Protein AF-A0A356BWG7-F1 (afdb_monomer_lite)

Sequence (80 aa):
MKKPFGELYLPLIGDVGGSSLKFLIVGDTVDPQLYDHFRRDRFPDSIDAILSAGDLPTWYLTYLTSVFNAPLYYVRGNHD

Foldseek 3Di:
DDDDDPPPPPPPDPCPVDDDAAEAEDEDDDDCCLPVVDDCVVDDPAHAEYEYAEPDDPVSQVSNCVVRVYHYDYDHHPPD

pLDDT: mean 81.23, std 19.68, range [39.94, 97.5]

Structure (mmCIF, N/CA/C/O backbone):
data_AF-A0A356B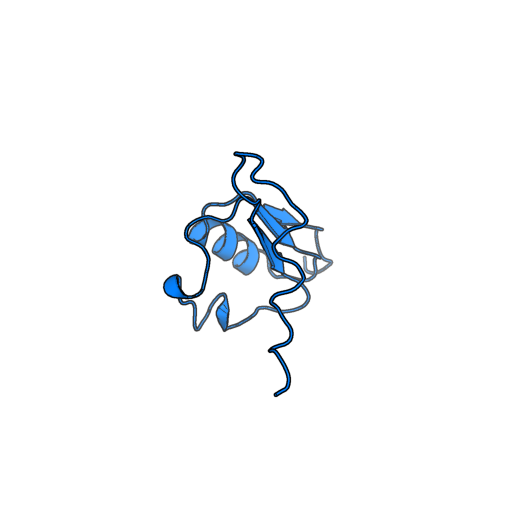WG7-F1
#
_entry.id   AF-A0A356BWG7-F1
#
loop_
_atom_site.group_PDB
_atom_site.id
_atom_site.type_symbol
_atom_site.label_atom_id
_atom_site.label_alt_id
_atom_site.label_comp_id
_atom_site.label_asym_id
_atom_site.label_entity_id
_atom_site.label_seq_id
_atom_site.pdbx_PDB_ins_code
_atom_site.Cartn_x
_atom_site.Cartn_y
_atom_site.Cartn_z
_atom_site.occupancy
_atom_site.B_iso_or_equiv
_atom_site.auth_seq_id
_atom_site.auth_comp_id
_atom_site.auth_asym_id
_atom_site.auth_atom_id
_atom_site.pdbx_PDB_model_num
ATOM 1 N N . MET A 1 1 ? 0.378 -40.815 16.074 1.00 50.25 1 MET A N 1
ATOM 2 C CA . MET A 1 1 ? -0.522 -39.780 15.523 1.00 50.25 1 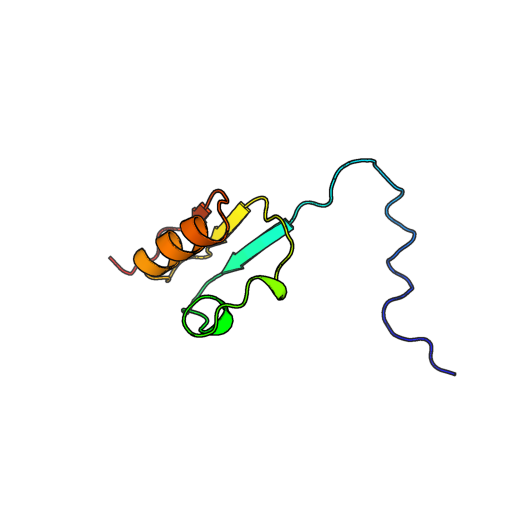MET A CA 1
ATOM 3 C C . MET A 1 1 ? 0.172 -38.432 15.683 1.00 50.25 1 MET A C 1
ATOM 5 O O . MET A 1 1 ? 0.286 -37.956 16.804 1.00 50.25 1 MET A O 1
ATOM 9 N N . LYS A 1 2 ? 0.789 -37.904 14.614 1.00 44.84 2 LYS A N 1
ATOM 10 C CA . LYS A 1 2 ? 1.504 -36.616 14.652 1.00 44.84 2 LYS A CA 1
ATOM 11 C C . LYS A 1 2 ? 0.456 -35.501 14.670 1.00 44.84 2 LYS A C 1
ATOM 13 O O . LYS A 1 2 ? -0.347 -35.433 13.746 1.00 44.84 2 LYS A O 1
ATOM 18 N N . LYS A 1 3 ? 0.424 -34.691 15.730 1.00 39.94 3 LYS A N 1
ATOM 19 C CA . LYS A 1 3 ? -0.440 -33.505 15.791 1.00 39.94 3 LYS A CA 1
ATOM 20 C C . LYS A 1 3 ? 0.019 -32.481 14.740 1.00 39.94 3 LYS A C 1
ATOM 22 O O . LYS A 1 3 ? 1.229 -32.396 14.506 1.00 39.94 3 LYS A O 1
ATOM 27 N N . PRO A 1 4 ? -0.897 -31.745 14.088 1.00 49.66 4 PRO A N 1
ATOM 28 C CA . PRO A 1 4 ? -0.525 -30.759 13.086 1.00 49.66 4 PRO A CA 1
ATOM 29 C C . PRO A 1 4 ? 0.284 -29.619 13.718 1.00 49.66 4 PRO A C 1
ATOM 31 O O . PRO A 1 4 ? 0.015 -29.159 14.828 1.00 49.66 4 PRO A O 1
ATOM 34 N N . PHE A 1 5 ? 1.316 -29.196 12.994 1.00 45.31 5 PHE A N 1
ATOM 35 C CA . PHE A 1 5 ? 2.194 -28.082 13.329 1.00 45.31 5 PHE A CA 1
ATOM 36 C C . PHE A 1 5 ? 1.375 -26.782 13.258 1.00 45.31 5 PHE A C 1
ATOM 38 O O . PHE A 1 5 ? 1.134 -26.266 12.172 1.00 45.31 5 PHE A O 1
ATOM 45 N N . GLY A 1 6 ? 0.864 -26.308 14.398 1.00 44.19 6 GLY A N 1
ATOM 46 C CA . GLY A 1 6 ? 0.084 -25.064 14.462 1.00 44.19 6 GLY A CA 1
ATOM 47 C C . GLY A 1 6 ? -0.701 -24.829 15.756 1.00 44.19 6 GLY A C 1
ATOM 48 O O . GLY A 1 6 ? -0.924 -23.684 16.127 1.00 44.19 6 GLY A O 1
ATOM 49 N N . GLU A 1 7 ? -1.066 -25.876 16.503 1.00 47.41 7 GLU A N 1
ATOM 50 C CA . GLU A 1 7 ? -1.936 -25.723 17.689 1.00 47.41 7 GLU A CA 1
ATOM 51 C C . GLU A 1 7 ? -1.237 -25.174 18.951 1.00 47.41 7 GLU A C 1
ATOM 53 O O . GLU A 1 7 ? -1.910 -24.783 19.900 1.00 47.41 7 GLU A O 1
ATOM 58 N N . LEU A 1 8 ? 0.099 -25.113 18.994 1.00 41.69 8 LEU A N 1
ATOM 59 C CA . LEU A 1 8 ? 0.839 -24.757 20.219 1.00 41.69 8 LEU A CA 1
ATOM 60 C C . LEU A 1 8 ? 1.140 -23.260 20.393 1.00 41.69 8 LEU A C 1
ATOM 62 O O . LEU A 1 8 ? 1.649 -22.875 21.442 1.00 41.69 8 LEU A O 1
ATOM 66 N N . TYR A 1 9 ? 0.804 -22.409 19.422 1.00 44.62 9 TYR A N 1
ATOM 67 C CA . TYR A 1 9 ? 1.026 -20.959 19.531 1.00 44.62 9 TYR A CA 1
ATOM 68 C C . TYR A 1 9 ? -0.205 -20.181 20.015 1.00 44.62 9 TYR A C 1
ATOM 70 O O . TYR A 1 9 ? -0.093 -18.996 20.319 1.00 44.62 9 TYR A O 1
ATOM 78 N N . LEU A 1 10 ? -1.367 -20.834 20.127 1.00 46.91 10 LEU A N 1
ATOM 79 C CA . LEU A 1 10 ? -2.628 -20.156 20.424 1.00 46.91 10 LEU A CA 1
ATOM 80 C C . LEU A 1 10 ? -2.911 -19.820 21.911 1.00 46.91 10 LEU A C 1
ATOM 82 O O . LEU A 1 10 ? -3.792 -18.994 22.117 1.00 46.91 10 LEU A O 1
ATOM 86 N N . PRO A 1 11 ? -2.221 -20.336 22.961 1.00 41.94 11 PRO A N 1
ATOM 87 C CA . PRO A 1 11 ? -2.607 -19.987 24.334 1.00 41.94 11 PRO A CA 1
ATOM 88 C C . PRO A 1 11 ? -1.720 -18.935 25.030 1.00 41.94 11 PRO A C 1
ATOM 90 O O . PRO A 1 11 ? -1.923 -18.693 26.215 1.00 41.94 11 PRO A O 1
ATOM 93 N N . LEU A 1 12 ? -0.737 -18.312 24.362 1.00 47.44 12 LEU A N 1
ATOM 94 C CA . LEU A 1 12 ? 0.213 -17.391 25.029 1.00 47.44 12 LEU A CA 1
ATOM 95 C C . LEU A 1 12 ? -0.093 -15.895 24.883 1.00 47.44 12 LEU A C 1
ATOM 97 O O . LEU A 1 12 ? 0.563 -15.079 25.526 1.00 47.44 12 LEU A O 1
ATOM 101 N N . ILE A 1 13 ? -1.107 -15.529 24.105 1.00 50.53 13 ILE A N 1
ATOM 102 C CA . ILE A 1 13 ? -1.660 -14.176 24.107 1.00 50.53 13 ILE A CA 1
ATOM 103 C C . ILE A 1 13 ? -3.073 -14.328 24.649 1.00 50.53 13 ILE A C 1
ATOM 105 O O . ILE A 1 13 ? -3.978 -14.752 23.936 1.00 50.53 13 ILE A O 1
ATOM 109 N N . GLY A 1 14 ? -3.235 -14.069 25.949 1.00 43.03 14 GLY A N 1
ATOM 110 C CA . GLY A 1 14 ? -4.561 -13.888 26.525 1.00 43.03 14 GLY A CA 1
ATOM 111 C C . GLY A 1 14 ? -5.326 -12.852 25.707 1.00 43.03 14 GLY A C 1
ATOM 112 O O . GLY A 1 14 ? -4.713 -11.944 25.147 1.00 43.03 14 GLY A O 1
ATOM 113 N N . ASP A 1 15 ? -6.641 -13.025 25.626 1.00 52.19 15 ASP A N 1
ATOM 114 C CA . ASP A 1 15 ? -7.591 -12.098 25.017 1.00 52.19 15 ASP A CA 1
ATOM 115 C C . ASP A 1 15 ? -7.463 -10.707 25.667 1.00 52.19 15 ASP A C 1
ATOM 117 O O . ASP A 1 15 ? -8.171 -10.338 26.602 1.00 52.19 15 ASP A O 1
ATOM 121 N N . VAL A 1 16 ? -6.468 -9.940 25.225 1.00 53.91 16 VAL A N 1
ATOM 122 C CA . VAL A 1 16 ? -6.464 -8.493 25.339 1.00 53.91 16 VAL A CA 1
ATOM 123 C C . VAL A 1 16 ? -7.507 -8.084 24.321 1.00 53.91 16 VAL A C 1
ATOM 125 O O . VAL A 1 16 ? -7.282 -8.297 23.134 1.00 53.91 16 VAL A O 1
ATOM 128 N N . GLY A 1 17 ? -8.644 -7.557 24.777 1.00 51.94 17 GLY A N 1
ATOM 129 C CA . GLY A 1 17 ? -9.738 -7.055 23.941 1.00 51.94 17 GLY A CA 1
ATOM 130 C C . GLY A 1 17 ? -9.330 -5.867 23.059 1.00 51.94 17 GLY A C 1
ATOM 131 O O . GLY A 1 17 ? -9.872 -4.774 23.179 1.00 51.94 17 GLY A O 1
ATOM 132 N N . GLY A 1 18 ? -8.348 -6.079 22.191 1.00 56.53 18 GLY A N 1
ATOM 133 C CA . GLY A 1 18 ? -7.825 -5.190 21.178 1.00 56.53 18 GLY A CA 1
ATOM 134 C C . GLY A 1 18 ? -7.692 -5.995 19.893 1.00 56.53 18 GLY A C 1
ATOM 135 O O . GLY A 1 18 ? -7.091 -7.068 19.867 1.00 56.53 18 GLY A O 1
ATOM 136 N N . SER A 1 19 ? -8.300 -5.497 18.823 1.00 71.88 19 SER A N 1
ATOM 137 C CA . SER A 1 19 ? -8.194 -6.080 17.488 1.00 71.88 19 SER A CA 1
ATOM 138 C C . SER A 1 19 ? -6.728 -6.327 17.113 1.00 71.88 19 SER A C 1
ATOM 140 O O . SER A 1 19 ? -5.896 -5.429 17.237 1.00 71.88 19 SER A O 1
ATOM 142 N N . SER A 1 20 ? -6.416 -7.536 16.637 1.00 82.31 20 SER A N 1
ATOM 143 C CA . SER A 1 20 ? -5.108 -7.852 16.052 1.00 82.31 20 SER A CA 1
ATOM 144 C C . SER A 1 20 ? -4.806 -6.883 14.904 1.00 82.31 20 SER A C 1
ATOM 146 O O . SER A 1 20 ? -5.619 -6.765 13.985 1.00 82.31 20 SER A O 1
ATOM 148 N N . LEU A 1 21 ? -3.655 -6.205 14.977 1.00 89.75 21 LEU A N 1
ATOM 149 C CA . LEU A 1 21 ? -3.182 -5.309 13.923 1.00 89.75 21 LEU A CA 1
ATOM 150 C C . LEU A 1 21 ? -2.780 -6.105 12.678 1.00 89.75 21 LEU A C 1
ATOM 152 O O . LEU A 1 21 ? -2.053 -7.097 12.771 1.00 89.75 21 LEU A O 1
ATOM 156 N N . LYS A 1 22 ? -3.216 -5.638 11.511 1.00 93.06 22 LYS A N 1
ATOM 157 C CA . LYS A 1 22 ? -3.016 -6.287 10.214 1.00 93.06 22 LYS A CA 1
ATOM 158 C C . LYS A 1 22 ? -2.282 -5.348 9.271 1.00 93.06 22 LYS A C 1
ATOM 160 O O . LYS A 1 22 ? -2.797 -4.298 8.897 1.00 93.06 22 LYS A O 1
ATOM 165 N N . PHE A 1 23 ? -1.097 -5.766 8.843 1.00 95.62 23 PHE A N 1
ATOM 166 C CA . PHE A 1 23 ? -0.266 -5.021 7.903 1.00 95.62 23 PHE A CA 1
ATOM 167 C C . PHE A 1 23 ? -0.154 -5.765 6.573 1.00 95.62 23 PHE A C 1
ATOM 169 O O . PHE A 1 23 ? 0.031 -6.983 6.559 1.00 95.62 23 PHE A O 1
ATOM 176 N N . LEU A 1 24 ? -0.212 -5.028 5.463 1.00 96.31 24 LEU A N 1
ATOM 177 C CA . LEU A 1 24 ? 0.206 -5.517 4.148 1.00 96.31 24 LEU A CA 1
ATOM 178 C C . LEU A 1 24 ? 1.628 -5.032 3.875 1.00 96.31 24 LEU A C 1
ATOM 180 O O . LEU A 1 24 ? 1.862 -3.828 3.873 1.00 96.31 24 LEU A O 1
ATOM 184 N N . ILE A 1 25 ? 2.566 -5.943 3.630 1.00 96.06 25 ILE A N 1
ATOM 185 C CA . ILE A 1 25 ? 3.966 -5.601 3.347 1.00 96.06 25 ILE A CA 1
ATOM 186 C C . ILE A 1 25 ? 4.292 -6.007 1.908 1.00 96.06 25 ILE A C 1
ATOM 188 O O . ILE A 1 25 ? 4.036 -7.146 1.527 1.00 96.06 25 ILE A O 1
ATOM 192 N N . VAL A 1 26 ? 4.841 -5.082 1.119 1.00 95.00 26 VAL A N 1
ATOM 193 C CA . VAL A 1 26 ? 5.191 -5.279 -0.300 1.00 95.00 26 VAL A CA 1
ATOM 194 C C . VAL A 1 26 ? 6.591 -4.734 -0.608 1.00 95.00 26 VAL A C 1
ATOM 196 O O . VAL A 1 26 ? 7.062 -3.805 0.049 1.00 95.00 26 VAL A O 1
ATOM 199 N N . GLY A 1 27 ? 7.265 -5.271 -1.623 1.00 92.75 27 GLY A N 1
ATOM 200 C CA . GLY A 1 27 ? 8.587 -4.798 -2.048 1.00 92.75 27 GLY A CA 1
ATOM 201 C C . GLY A 1 27 ? 9.088 -5.493 -3.312 1.00 92.75 27 GLY A C 1
ATOM 202 O O . GLY A 1 27 ? 8.497 -6.486 -3.734 1.00 92.75 27 GLY A O 1
ATOM 203 N N . ASP A 1 28 ? 10.166 -4.951 -3.883 1.00 87.06 28 ASP A N 1
ATOM 204 C CA . ASP A 1 28 ? 10.955 -5.439 -5.032 1.00 87.06 28 ASP A CA 1
ATOM 205 C C . ASP A 1 28 ? 10.232 -5.532 -6.385 1.00 87.06 28 ASP A C 1
ATOM 207 O O . ASP A 1 28 ? 10.771 -5.115 -7.405 1.00 87.06 28 ASP A O 1
ATOM 211 N N . THR A 1 29 ? 9.028 -6.103 -6.442 1.00 90.62 29 THR A N 1
ATOM 212 C CA . THR A 1 29 ? 8.300 -6.323 -7.700 1.00 90.62 29 THR A CA 1
ATOM 213 C C . THR A 1 29 ? 6.788 -6.230 -7.517 1.00 90.62 29 THR A C 1
ATOM 215 O O . THR A 1 29 ? 6.246 -6.472 -6.437 1.00 90.62 29 THR A O 1
ATOM 218 N N . VAL A 1 30 ? 6.088 -5.863 -8.593 1.00 93.75 30 VAL A N 1
ATOM 219 C CA . VAL A 1 30 ? 4.620 -5.883 -8.631 1.00 93.75 30 VAL A CA 1
ATOM 220 C C . VAL A 1 30 ? 4.145 -7.331 -8.567 1.00 93.75 30 VAL A C 1
ATOM 222 O O . VAL A 1 30 ? 4.511 -8.137 -9.420 1.00 93.75 30 VAL A O 1
ATOM 225 N N . ASP A 1 31 ? 3.301 -7.645 -7.583 1.00 93.62 31 ASP A N 1
ATOM 226 C CA . ASP A 1 31 ? 2.685 -8.964 -7.459 1.00 93.62 31 ASP A CA 1
ATOM 227 C C . ASP A 1 31 ? 1.361 -8.992 -8.247 1.00 93.62 31 ASP A C 1
ATOM 229 O O . ASP A 1 31 ? 0.428 -8.255 -7.903 1.00 93.62 31 ASP A O 1
ATOM 233 N N . PRO A 1 32 ? 1.217 -9.853 -9.274 1.00 92.69 32 PRO A N 1
ATOM 234 C CA . PRO A 1 32 ? -0.035 -9.996 -10.012 1.00 92.69 32 PRO A CA 1
ATOM 235 C C . PRO A 1 32 ? -1.237 -10.338 -9.119 1.00 92.69 32 PRO A C 1
ATOM 237 O O . PRO A 1 32 ? -2.357 -9.944 -9.430 1.00 92.69 32 PRO A O 1
ATOM 240 N N . GLN A 1 33 ? -1.054 -11.024 -7.985 1.00 93.50 33 GLN A N 1
ATOM 241 C CA . GLN A 1 33 ? -2.142 -11.334 -7.043 1.00 93.50 33 GLN A CA 1
ATOM 242 C C . GLN A 1 33 ? -2.685 -10.099 -6.320 1.00 93.50 33 GLN A C 1
ATOM 244 O O . GLN A 1 33 ? -3.813 -10.112 -5.823 1.00 93.50 33 GLN A O 1
ATOM 249 N N . LEU A 1 34 ? -1.885 -9.039 -6.270 1.00 93.94 34 LEU A N 1
ATOM 250 C CA . LEU A 1 34 ? -2.241 -7.746 -5.714 1.00 93.94 34 LEU A CA 1
ATOM 251 C C . LEU A 1 34 ? -2.632 -6.737 -6.798 1.00 93.94 34 LEU A C 1
ATOM 253 O O . LEU A 1 34 ? -2.946 -5.613 -6.440 1.00 93.94 34 LEU A O 1
ATOM 257 N N . TYR A 1 35 ? -2.636 -7.106 -8.086 1.00 93.31 35 TYR A N 1
ATOM 258 C CA . TYR A 1 35 ? -3.017 -6.219 -9.191 1.00 93.31 35 TYR A CA 1
ATOM 259 C C . TYR A 1 35 ? -3.855 -6.944 -10.261 1.00 93.31 35 TYR A C 1
ATOM 261 O O . TYR A 1 35 ? -5.085 -6.933 -10.179 1.00 93.31 35 TYR A O 1
ATOM 269 N N . ASP A 1 36 ? -3.224 -7.626 -11.224 1.00 92.19 36 ASP A N 1
ATOM 270 C CA . ASP A 1 36 ? -3.883 -8.252 -12.389 1.00 92.19 36 ASP A CA 1
ATOM 27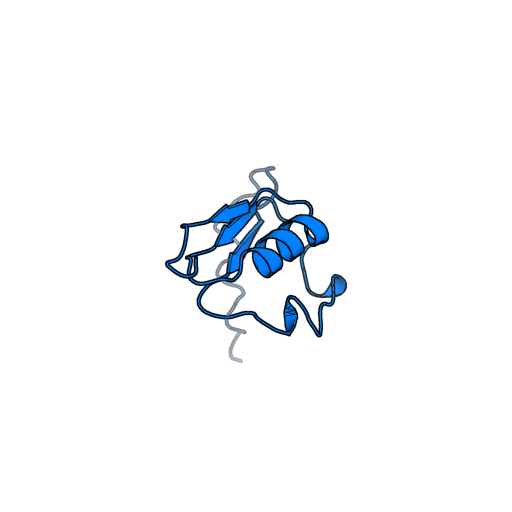1 C C . ASP A 1 36 ? -4.921 -9.328 -12.027 1.00 92.19 36 ASP A C 1
ATOM 273 O O . ASP A 1 36 ? -5.887 -9.581 -12.751 1.00 92.19 36 ASP A O 1
ATOM 277 N N . HIS A 1 37 ? -4.708 -10.007 -10.906 1.00 94.75 37 HIS A N 1
ATOM 278 C CA . HIS A 1 37 ? -5.510 -11.126 -10.417 1.00 94.75 37 HIS A CA 1
ATOM 279 C C . HIS A 1 37 ? -6.042 -10.854 -9.013 1.00 94.75 37 HIS A C 1
ATOM 281 O O . HIS A 1 37 ? -6.243 -11.784 -8.224 1.00 94.75 37 HIS A O 1
ATOM 287 N N . PHE A 1 38 ? -6.264 -9.575 -8.698 1.00 95.25 38 PHE A N 1
ATOM 288 C CA . PHE A 1 38 ? -6.710 -9.165 -7.381 1.00 95.25 38 PHE A CA 1
ATOM 289 C C . PHE A 1 38 ? -8.064 -9.780 -7.000 1.00 95.25 38 PHE A C 1
ATOM 291 O O . PHE A 1 38 ? -9.045 -9.746 -7.748 1.00 95.25 38 PHE A O 1
ATOM 298 N N . ARG A 1 39 ? -8.112 -10.347 -5.790 1.00 93.94 39 ARG A N 1
ATOM 299 C CA . ARG A 1 39 ? -9.265 -11.046 -5.213 1.00 93.94 39 ARG A CA 1
ATOM 300 C C . ARG A 1 39 ? -9.423 -10.647 -3.750 1.00 93.94 39 ARG A C 1
ATOM 302 O O . ARG A 1 39 ? -8.730 -11.187 -2.890 1.00 93.94 39 ARG A O 1
ATOM 309 N N . ARG A 1 40 ? -10.323 -9.696 -3.463 1.00 91.62 40 ARG A N 1
ATOM 310 C CA . ARG A 1 40 ? -10.514 -9.135 -2.108 1.00 91.62 40 ARG A CA 1
ATOM 311 C C . ARG A 1 40 ? -10.857 -10.199 -1.063 1.00 91.62 40 ARG A C 1
ATOM 313 O O . ARG A 1 40 ? -10.425 -10.073 0.072 1.00 91.62 40 ARG A O 1
ATOM 320 N N . ASP A 1 41 ? -11.551 -11.260 -1.466 1.00 93.69 41 ASP A N 1
ATOM 321 C CA . ASP A 1 41 ? -11.932 -12.406 -0.631 1.00 93.69 41 ASP A CA 1
ATOM 322 C C . ASP A 1 41 ? -10.742 -13.190 -0.048 1.00 93.69 41 ASP A C 1
ATOM 324 O O . ASP A 1 41 ? -10.918 -13.965 0.888 1.00 93.69 41 ASP A O 1
ATOM 328 N N . ARG A 1 42 ? -9.526 -12.991 -0.574 1.00 91.81 42 ARG A N 1
ATOM 329 C CA . ARG A 1 42 ? -8.297 -13.628 -0.070 1.00 91.81 42 ARG A CA 1
ATOM 330 C C . ARG A 1 42 ? -7.594 -12.830 1.026 1.00 91.81 42 ARG A C 1
ATOM 332 O O . ARG A 1 42 ? -6.621 -13.319 1.594 1.00 91.81 42 ARG A O 1
ATOM 339 N N . PHE A 1 43 ? -8.055 -11.614 1.298 1.00 92.31 43 PHE A N 1
ATOM 340 C CA . PHE A 1 43 ? -7.451 -10.706 2.262 1.00 92.31 43 PHE A CA 1
ATOM 341 C C . PHE A 1 43 ? -8.395 -10.485 3.443 1.00 92.31 43 PHE A C 1
ATOM 343 O O . PHE A 1 43 ? -9.605 -10.664 3.305 1.00 92.31 43 PHE A O 1
ATOM 350 N N . PRO A 1 44 ? -7.870 -10.082 4.611 1.00 90.81 44 PRO A N 1
ATOM 351 C CA . PRO A 1 44 ? -8.719 -9.687 5.723 1.00 90.81 44 PRO A CA 1
ATOM 352 C C . PRO A 1 44 ? -9.668 -8.542 5.344 1.00 90.81 44 PRO A C 1
ATOM 354 O O . PRO A 1 44 ? -9.341 -7.705 4.500 1.00 90.81 44 PRO A O 1
ATOM 357 N N . ASP A 1 45 ? -10.808 -8.464 6.035 1.00 90.44 45 ASP A N 1
ATOM 358 C CA . ASP A 1 45 ? -11.801 -7.402 5.819 1.00 90.44 45 ASP A CA 1
ATOM 359 C C . ASP A 1 45 ? -11.183 -5.998 5.934 1.00 90.44 45 ASP A C 1
ATOM 361 O O . ASP A 1 45 ? -11.468 -5.116 5.117 1.00 90.44 45 ASP A O 1
ATOM 365 N N . SER A 1 46 ? -10.278 -5.826 6.905 1.00 91.56 46 SER A N 1
ATOM 366 C CA . SER A 1 46 ? -9.526 -4.600 7.161 1.00 91.56 46 SER A CA 1
ATOM 367 C C . SER A 1 46 ? -8.015 -4.832 7.192 1.00 91.56 46 SER A C 1
ATOM 369 O O . SER A 1 46 ? -7.527 -5.870 7.651 1.00 91.56 46 SER A O 1
ATOM 371 N N . ILE A 1 47 ? -7.286 -3.818 6.732 1.00 94.81 47 ILE A N 1
ATOM 372 C CA . ILE A 1 47 ? -5.835 -3.684 6.851 1.00 94.81 47 ILE A CA 1
ATOM 373 C C . ILE A 1 47 ? -5.585 -2.325 7.494 1.00 94.81 47 ILE A C 1
ATOM 375 O O . ILE A 1 47 ? -6.144 -1.326 7.047 1.00 94.81 47 ILE A O 1
ATOM 379 N N . ASP A 1 48 ? -4.772 -2.295 8.542 1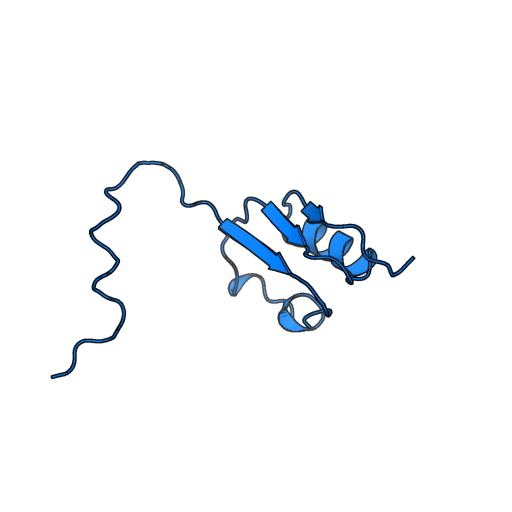.00 96.00 48 ASP A N 1
ATOM 380 C CA . ASP A 1 48 ? -4.530 -1.082 9.322 1.00 96.00 48 ASP A CA 1
ATOM 381 C C . ASP A 1 48 ? -3.465 -0.194 8.672 1.00 96.00 48 ASP A C 1
ATOM 383 O O . ASP A 1 48 ? -3.527 1.028 8.789 1.00 96.00 48 ASP A O 1
ATOM 387 N N . ALA A 1 49 ? -2.502 -0.789 7.958 1.00 96.69 49 ALA A N 1
ATOM 388 C CA . ALA A 1 49 ? -1.526 -0.058 7.154 1.00 96.69 49 ALA A CA 1
ATOM 389 C C . ALA A 1 49 ? -0.856 -0.929 6.078 1.00 96.69 49 ALA A C 1
ATOM 391 O O . ALA A 1 49 ? -0.772 -2.156 6.185 1.00 96.69 49 ALA A O 1
ATOM 392 N N . ILE A 1 50 ? -0.325 -0.258 5.058 1.00 97.50 50 ILE A N 1
ATOM 393 C CA . ILE A 1 50 ? 0.502 -0.835 3.999 1.00 97.50 50 ILE A CA 1
ATOM 394 C C . ILE A 1 50 ? 1.937 -0.340 4.193 1.00 97.50 50 ILE A C 1
ATOM 396 O O . ILE A 1 50 ? 2.163 0.862 4.336 1.00 97.50 50 ILE A O 1
ATOM 400 N N . LEU A 1 51 ? 2.905 -1.253 4.175 1.00 96.81 51 LEU A N 1
ATOM 401 C CA . LEU A 1 51 ? 4.332 -0.957 4.245 1.00 96.81 51 LEU A CA 1
ATOM 402 C C . LEU A 1 51 ? 5.002 -1.373 2.935 1.00 96.81 51 LEU A C 1
ATOM 404 O O . LEU A 1 51 ? 4.908 -2.530 2.529 1.00 96.81 51 LEU A O 1
ATOM 408 N N . SER A 1 52 ? 5.699 -0.447 2.283 1.00 94.94 52 SER A N 1
ATOM 409 C CA . SER A 1 52 ? 6.504 -0.742 1.098 1.00 94.94 52 SER A CA 1
ATOM 410 C C . SER A 1 52 ? 7.994 -0.565 1.379 1.00 94.94 52 SER A C 1
ATOM 412 O O . SER A 1 52 ? 8.438 0.502 1.811 1.00 94.94 52 SER A O 1
ATOM 414 N N . ALA A 1 53 ? 8.771 -1.613 1.102 1.00 90.00 53 ALA A N 1
ATOM 415 C CA . ALA A 1 53 ? 10.222 -1.632 1.293 1.00 90.00 53 ALA A CA 1
ATOM 416 C C . ALA A 1 53 ? 11.013 -0.889 0.192 1.00 90.00 53 ALA A C 1
ATOM 418 O O . ALA A 1 53 ? 12.240 -0.867 0.238 1.00 90.00 53 ALA A O 1
ATOM 419 N N . GLY A 1 54 ? 10.326 -0.241 -0.757 1.00 82.75 54 GLY A N 1
ATOM 420 C CA . GLY A 1 54 ? 10.933 0.470 -1.881 1.00 82.75 54 GLY A CA 1
ATOM 421 C C . GLY A 1 54 ? 10.932 -0.334 -3.182 1.00 82.75 54 GLY A C 1
ATOM 422 O O . GLY A 1 54 ? 10.346 -1.411 -3.265 1.00 82.75 54 GLY A O 1
ATOM 423 N N . ASP A 1 55 ? 11.538 0.258 -4.210 1.00 86.75 55 ASP A N 1
ATOM 424 C CA . ASP A 1 55 ? 11.672 -0.275 -5.578 1.00 86.75 55 ASP A CA 1
ATOM 425 C C . ASP A 1 55 ? 10.366 -0.655 -6.302 1.00 86.75 55 ASP A C 1
ATOM 427 O O . ASP A 1 55 ? 10.361 -1.426 -7.256 1.00 86.75 55 ASP A O 1
ATOM 431 N N . LEU A 1 56 ? 9.237 -0.080 -5.877 1.00 91.50 56 LEU A N 1
ATOM 432 C CA . LEU A 1 56 ? 7.936 -0.287 -6.507 1.00 91.50 56 LEU A CA 1
ATOM 433 C C . LEU A 1 56 ? 7.465 0.964 -7.259 1.00 91.50 56 LEU A C 1
ATOM 435 O O . LEU A 1 56 ? 7.612 2.075 -6.740 1.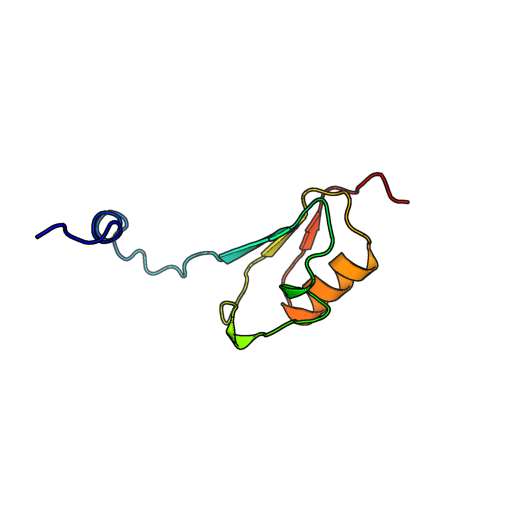00 91.50 56 LEU A O 1
ATOM 439 N N . PRO A 1 57 ? 6.821 0.810 -8.432 1.00 92.06 57 PRO A N 1
ATOM 440 C CA . PRO A 1 57 ? 6.262 1.941 -9.160 1.00 92.06 57 PRO A CA 1
ATOM 441 C C . PRO A 1 57 ? 5.194 2.692 -8.353 1.00 92.06 57 PRO A C 1
ATOM 443 O O . PRO A 1 57 ? 4.322 2.077 -7.733 1.00 92.06 57 PRO A O 1
ATOM 446 N N . THR A 1 58 ? 5.184 4.028 -8.431 1.00 91.69 58 THR A N 1
ATOM 447 C CA . THR A 1 58 ? 4.212 4.869 -7.704 1.00 91.69 58 THR A CA 1
ATOM 448 C C . THR A 1 58 ? 2.765 4.493 -8.012 1.00 91.69 58 THR A C 1
ATOM 450 O O . THR A 1 58 ? 1.942 4.447 -7.103 1.00 91.69 58 THR A O 1
ATOM 453 N N . TRP A 1 59 ? 2.449 4.159 -9.268 1.00 93.56 59 TRP A N 1
ATOM 454 C CA . TRP A 1 59 ? 1.094 3.764 -9.664 1.00 93.56 59 TRP A CA 1
ATOM 455 C C . TRP A 1 59 ? 0.605 2.514 -8.920 1.00 93.56 59 TRP A C 1
ATOM 457 O O . TRP A 1 59 ? -0.572 2.434 -8.570 1.00 93.56 59 TRP A O 1
ATOM 467 N N . TYR A 1 60 ? 1.499 1.565 -8.632 1.00 95.19 60 TYR A N 1
ATOM 468 C CA . TYR A 1 60 ? 1.162 0.337 -7.916 1.00 95.19 60 TYR A CA 1
ATOM 469 C C . TYR A 1 60 ? 0.874 0.646 -6.447 1.00 95.19 60 TYR A C 1
ATOM 471 O O . TYR A 1 60 ? -0.141 0.224 -5.901 1.00 95.19 60 TYR A O 1
ATOM 479 N N . LEU A 1 61 ? 1.700 1.492 -5.833 1.00 94.75 61 LEU A N 1
ATOM 480 C CA . LEU A 1 61 ? 1.481 1.976 -4.472 1.00 94.75 61 LEU A CA 1
ATOM 481 C C . LEU A 1 61 ? 0.162 2.762 -4.334 1.00 94.75 61 LEU A C 1
ATOM 483 O O . LEU A 1 61 ? -0.595 2.540 -3.386 1.00 94.75 61 LEU A O 1
ATOM 487 N N . THR A 1 62 ? -0.157 3.630 -5.302 1.00 94.88 62 THR A N 1
ATOM 488 C CA . THR A 1 62 ? -1.438 4.356 -5.366 1.00 94.88 62 THR A CA 1
ATOM 489 C C . THR A 1 62 ? -2.628 3.409 -5.537 1.00 94.88 62 THR A C 1
ATOM 491 O O . THR A 1 62 ? -3.671 3.598 -4.905 1.00 94.88 62 THR A O 1
ATOM 494 N N . TYR A 1 63 ? -2.481 2.365 -6.353 1.00 96.31 63 TYR A N 1
ATOM 495 C CA . TYR A 1 63 ? -3.499 1.331 -6.503 1.00 96.31 63 TYR A CA 1
ATOM 496 C C . TYR A 1 63 ? -3.763 0.617 -5.168 1.00 96.31 63 TYR A C 1
ATOM 498 O O . TYR A 1 63 ? -4.916 0.524 -4.745 1.00 96.31 63 TYR A O 1
ATOM 506 N N . LEU A 1 64 ? -2.711 0.186 -4.459 1.00 96.38 64 LEU A N 1
ATOM 507 C CA . LEU A 1 64 ? -2.849 -0.547 -3.196 1.00 96.38 64 LEU A CA 1
ATOM 508 C C . LEU A 1 64 ? -3.581 0.272 -2.124 1.00 96.38 64 LEU A C 1
ATOM 510 O O . LEU A 1 64 ? -4.501 -0.245 -1.489 1.00 96.38 64 LEU A O 1
ATOM 514 N N . THR A 1 65 ? -3.236 1.552 -1.944 1.00 96.19 65 THR A N 1
ATOM 515 C CA . THR A 1 65 ? -3.950 2.405 -0.973 1.00 96.19 65 THR A CA 1
ATOM 516 C C . THR A 1 65 ? -5.415 2.618 -1.365 1.00 96.19 65 THR A C 1
ATOM 518 O O . THR A 1 65 ? -6.282 2.622 -0.495 1.00 96.19 65 THR A O 1
ATOM 521 N N . SER A 1 66 ? -5.720 2.675 -2.666 1.00 94.94 66 SER A N 1
ATOM 522 C CA . SER A 1 66 ? -7.094 2.833 -3.161 1.00 94.94 66 SER A CA 1
ATOM 523 C C . SER A 1 66 ? -7.947 1.584 -2.925 1.00 94.94 66 SER A C 1
ATOM 525 O O . SER A 1 66 ? -9.108 1.685 -2.538 1.00 94.94 66 SER A O 1
ATOM 527 N N . VAL A 1 67 ? -7.377 0.396 -3.137 1.00 95.56 67 VAL A N 1
ATOM 528 C CA . VAL A 1 67 ? -8.090 -0.879 -2.981 1.00 95.56 67 VAL A CA 1
ATOM 529 C C . VAL A 1 67 ? -8.302 -1.228 -1.516 1.00 95.56 67 VAL A C 1
ATOM 531 O O . VAL A 1 67 ? -9.398 -1.633 -1.125 1.00 95.56 67 VAL A O 1
ATOM 534 N N . PHE A 1 68 ? -7.266 -1.091 -0.692 1.00 95.94 68 PHE A N 1
ATOM 535 C CA . PHE A 1 68 ? -7.335 -1.481 0.713 1.00 95.94 68 PHE A CA 1
ATOM 536 C C . PHE A 1 68 ? -7.854 -0.373 1.630 1.00 95.94 68 PHE A C 1
ATOM 538 O O . PHE A 1 68 ? -8.251 -0.684 2.750 1.00 95.94 68 PHE A O 1
ATOM 545 N N . ASN A 1 69 ? -7.924 0.873 1.147 1.00 95.88 69 ASN A N 1
ATOM 546 C CA . ASN A 1 69 ? -8.342 2.046 1.917 1.00 95.88 69 ASN A CA 1
ATOM 547 C C . ASN A 1 69 ? -7.580 2.157 3.250 1.00 95.88 69 ASN A C 1
ATOM 549 O O . ASN A 1 69 ? -8.165 2.338 4.316 1.00 95.88 69 ASN A O 1
ATOM 553 N N . ALA A 1 70 ? -6.261 1.986 3.167 1.00 96.31 70 ALA A N 1
ATOM 554 C CA . ALA A 1 70 ? -5.353 1.957 4.303 1.00 96.31 70 ALA A CA 1
ATOM 555 C C . ALA A 1 70 ? -4.189 2.936 4.077 1.00 96.31 70 ALA A C 1
ATOM 557 O O . ALA A 1 70 ? -3.777 3.144 2.924 1.00 96.31 70 ALA A O 1
ATOM 558 N N . PRO A 1 71 ? -3.645 3.538 5.151 1.00 96.88 71 PRO A N 1
ATOM 559 C CA . PRO A 1 71 ? -2.477 4.403 5.057 1.00 96.88 71 PRO A CA 1
ATOM 560 C C . PRO A 1 71 ? -1.272 3.631 4.512 1.00 96.88 71 PRO A C 1
ATOM 562 O O . PRO A 1 71 ? -1.035 2.480 4.881 1.00 96.88 71 PRO A O 1
ATOM 565 N N . LEU A 1 72 ? -0.500 4.284 3.643 1.00 96.44 72 LEU A N 1
ATOM 566 C CA . LEU A 1 72 ? 0.716 3.744 3.045 1.00 96.44 72 LEU A CA 1
ATOM 567 C C . LEU A 1 72 ? 1.947 4.434 3.634 1.00 96.44 72 LEU A C 1
ATOM 569 O O . LEU A 1 72 ? 2.070 5.657 3.574 1.00 96.44 72 LEU A O 1
ATOM 573 N N . TYR A 1 73 ? 2.898 3.631 4.098 1.00 95.81 73 TYR A N 1
ATOM 574 C CA . TYR A 1 73 ? 4.249 4.062 4.434 1.00 95.81 73 TYR A CA 1
ATOM 575 C C . TYR A 1 73 ? 5.218 3.366 3.491 1.00 95.81 73 TYR A C 1
ATOM 577 O O . TYR A 1 73 ? 5.193 2.143 3.363 1.00 95.81 73 TYR A O 1
ATOM 585 N N . TYR A 1 74 ? 6.065 4.130 2.813 1.00 93.25 74 TYR A N 1
ATOM 586 C CA . TYR A 1 74 ? 7.005 3.564 1.857 1.00 93.25 74 TYR A CA 1
ATOM 587 C C . TYR A 1 74 ? 8.365 4.235 1.956 1.00 93.25 74 TYR A C 1
ATOM 589 O O . TYR A 1 74 ? 8.474 5.431 2.233 1.00 93.25 74 TYR A O 1
ATOM 597 N N . VAL A 1 75 ? 9.406 3.447 1.710 1.00 89.25 75 VAL A N 1
ATOM 598 C CA . VAL A 1 75 ? 10.727 3.986 1.399 1.00 89.25 75 VAL A CA 1
ATOM 599 C C . VAL A 1 75 ? 10.698 4.402 -0.064 1.00 89.25 75 VAL A C 1
ATOM 601 O O . VAL A 1 75 ? 10.376 3.590 -0.932 1.00 89.25 75 VAL A O 1
ATOM 604 N N . ARG A 1 76 ? 11.005 5.670 -0.353 1.00 81.12 76 ARG A N 1
ATOM 605 C CA . ARG A 1 76 ? 11.128 6.133 -1.738 1.00 81.12 76 ARG A CA 1
ATOM 606 C C . ARG A 1 76 ? 12.249 5.337 -2.410 1.00 81.12 76 ARG A C 1
ATOM 608 O O . ARG A 1 76 ? 13.401 5.427 -1.994 1.00 81.12 76 ARG A O 1
ATOM 615 N N . GLY A 1 77 ? 11.872 4.518 -3.390 1.00 74.50 77 GLY A N 1
ATOM 616 C CA . GLY A 1 77 ? 12.810 3.754 -4.204 1.00 74.50 77 GLY A CA 1
ATOM 617 C C . GLY A 1 77 ? 13.584 4.652 -5.164 1.00 74.50 77 GLY A C 1
ATOM 618 O O . GLY A 1 77 ? 13.318 5.846 -5.266 1.00 74.50 77 GLY A O 1
ATOM 619 N N . ASN A 1 78 ? 14.530 4.052 -5.881 1.00 74.00 78 ASN A N 1
ATOM 620 C CA . ASN A 1 78 ? 15.384 4.763 -6.832 1.00 74.00 78 ASN A CA 1
ATOM 621 C C . ASN A 1 78 ? 14.758 4.873 -8.242 1.00 74.00 78 ASN A C 1
ATOM 623 O O . ASN A 1 78 ? 15.390 5.419 -9.143 1.00 74.00 78 ASN A O 1
ATOM 627 N N . HIS A 1 79 ? 13.544 4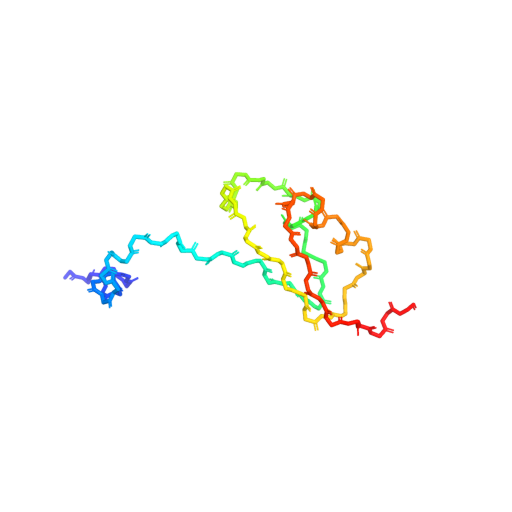.335 -8.437 1.00 61.78 79 HIS A N 1
ATOM 628 C CA . HIS A 1 79 ? 12.736 4.488 -9.656 1.00 61.78 79 HIS A CA 1
ATOM 629 C C . HIS A 1 79 ? 12.001 5.829 -9.624 1.00 61.78 79 HIS A C 1
ATOM 631 O O . HIS A 1 79 ? 10.805 5.881 -9.327 1.00 61.78 79 HIS A O 1
ATOM 637 N N . ASP A 1 80 ? 12.748 6.901 -9.877 1.00 56.16 80 ASP A N 1
ATOM 638 C CA . ASP A 1 80 ? 12.180 8.155 -10.383 1.00 56.16 80 ASP A CA 1
ATOM 639 C C . ASP A 1 80 ? 11.925 8.042 -11.898 1.00 56.16 80 ASP A C 1
ATOM 641 O O . ASP A 1 80 ? 12.813 7.523 -12.618 1.00 56.16 80 ASP A O 1
#

Radius of gyration: 16.39 Å; chains: 1; bounding box: 27×48×39 Å

Secondary structure (DSSP, 8-state):
-PPPTTGGGTTSS---SSPPP-EEEE-SS--GGGTTT--GGGS-S--SEEEE-S---HHHHHHHHHHHT--EEE---S--